Protein 9C0O (pdb70)

Secondary structure (DSSP, 8-state):
----GGGEE--TT--S-EEEBTTT--EEETTTTT--HHHHTTEEEB--HHHHHH-TT---EE-/--------

Solvent-accessible surface area: 4889 Å² total

Organism: Drosophila melanogaster (NCBI:txid7227)

Radius of gyration: 11.54 Å; Cα contacts (8 Å, |Δi|>4): 119; chains: 2; bounding box: 30×34×20 Å

Nearest PDB structures (foldseek):
  9c0o-assembly1_A  TM=1.016E+00  e=5.846E-13  Drosophila melanogaster
  7m10-assembly1_A  TM=8.002E-01  e=5.151E-05  Homo sapiens
  3kv6-assembly2_D  TM=9.211E-01  e=3.410E-04  Homo sapiens
  3kqi-assembly1_A  TM=8.182E-01  e=1.418E-04  Homo sapiens
  8f8z-assembly2_B  TM=7.589E-01  e=1.517E-04  Homo sapiens

InterPro domains:
  IPR001965 Zinc finger, PHD-type [SM00249] (62-108)
  IPR002857 Zinc finger, CXXC-type [PS51058] (175-219)
  IPR011011 Zinc finger, FYVE/PHD-type [SSF57903] (48-109)
  IPR013083 Zinc finger, RING/FYVE/PHD-type [G3DSA:3.30.40.10] (50-123)
  IPR019786 Zinc finger, PHD-type, conserved site [PS01359] (63-107)
  IPR019787 Zinc finger, PHD-finger [PF00628] (63-107)
  IPR019787 Zinc finger, PHD-finger [PS50016] (60-110)
  IPR022056 CpG binding protein, C-terminal [PF12269] (298-532)
  IPR037869 Spp1/CFP1 [PTHR46174] (229-547)

GO terms:
  GO:0048188 Set1C/COMPASS complex (C, IDA)
  GO:0005634 nucleus (C, IDA)

Foldseek 3Di:
DDDQPVQFDPDPPDPADWDAAPQPRTIGHCVSQVHDPVQVVFWPHHHGPVSCVVPVVDDTHTD/DDDPDPPD

Structure (mmCIF, N/CA/C/O backbone):
data_9C0O
#
_entry.id   9C0O
#
_cell.length_a   33.270
_cell.length_b   43.120
_cell.length_c   47.560
_cell.angle_alpha   90.000
_cell.angle_beta   90.000
_cell.angle_gamma   90.000
#
_symmetry.space_group_name_H-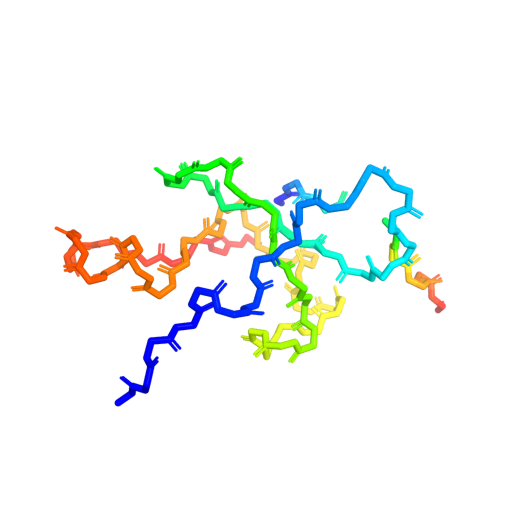M   'P 21 21 21'
#
loop_
_entity.id
_entity.type
_entity.pdbx_description
1 polymer 'CXXC-type zinc finger protein 1'
2 polymer 'Histone H3.3C'
3 non-polymer 'DIMETHYL SULFOXIDE'
4 non-polymer 'ZINC ION'
5 non-polymer 'SULFATE ION'
6 water water
#
loop_
_atom_site.group_PDB
_atom_site.id
_atom_site.type_symbol
_atom_site.label_atom_id
_atom_site.label_alt_id
_atom_site.label_comp_id
_atom_site.label_asym_id
_atom_site.label_enti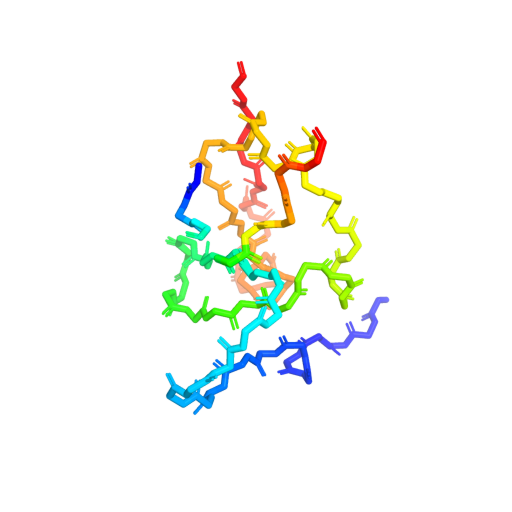ty_id
_atom_site.label_seq_id
_atom_site.pdbx_PDB_ins_code
_atom_site.Cartn_x
_atom_site.Cartn_y
_atom_site.Cartn_z
_atom_site.occupancy
_atom_site.B_iso_or_equiv
_atom_site.auth_seq_id
_atom_site.auth_comp_id
_atom_site.auth_asym_id
_atom_site.auth_atom_id
_atom_site.pdbx_PDB_model_num
ATOM 1 N N . GLN A 1 4 ? -1.06802 -1.54961 -7.43918 1.000 43.57748 57 GLN A N 1
ATOM 2 C CA . GLN A 1 4 ? -0.30735 -0.69423 -6.53539 1.000 41.72479 57 GLN A CA 1
ATOM 3 C C . GLN A 1 4 ? 0.92284 -1.43788 -6.02008 1.000 37.55947 57 GLN A C 1
ATOM 4 O O . GLN A 1 4 ? 0.80330 -2.48859 -5.38676 1.000 37.34889 57 GLN A O 1
ATOM 10 N N . GLU A 1 5 ? 2.10582 -0.89474 -6.29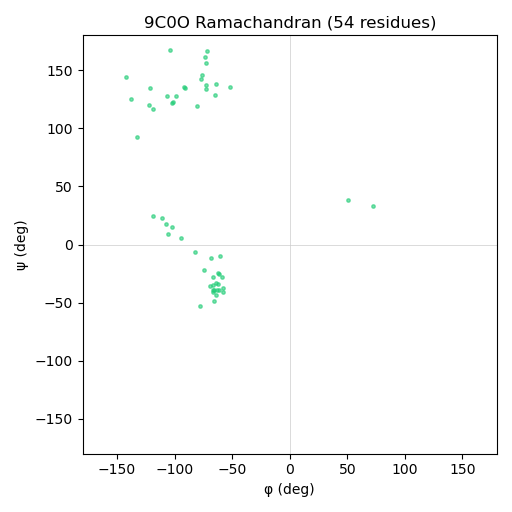250 1.000 32.87163 58 GLU A N 1
ATOM 11 C CA . GLU A 1 5 ? 3.32504 -1.55414 -5.85744 1.000 31.43084 58 GLU A CA 1
ATOM 12 C C . GLU A 1 5 ? 3.49976 -1.40876 -4.34845 1.000 28.36491 58 GLU A C 1
ATOM 13 O O . GLU A 1 5 ? 2.95548 -0.50282 -3.71188 1.000 28.33442 58 GLU A O 1
ATOM 19 N N . ASP A 1 6 ? 4.25120 -2.34282 -3.77429 1.000 27.49337 59 ASP A N 1
ATOM 20 C CA . ASP A 1 6 ? 4.60629 -2.25655 -2.36639 1.000 27.11235 59 ASP A CA 1
ATOM 21 C C . ASP A 1 6 ? 5.46810 -1.02077 -2.13434 1.000 25.08881 59 ASP A C 1
ATOM 22 O O . ASP A 1 6 ? 6.35475 -0.71037 -2.93451 1.000 29.10222 59 ASP A O 1
ATOM 27 N N . GLN A 1 7 ? 5.19424 -0.30055 -1.04046 1.000 20.44089 60 GLN A N 1
ATOM 28 C CA . GLN A 1 7 ? 5.86010 0.96640 -0.75009 1.000 18.70249 60 GLN A CA 1
ATOM 29 C C . GLN A 1 7 ? 6.80770 0.87959 0.44327 1.000 17.27901 60 GLN A C 1
ATOM 30 O O . GLN A 1 7 ? 7.11296 1.90561 1.06106 1.000 17.04168 60 GLN A O 1
ATOM 36 N N . ALA A 1 8 ? 7.28672 -0.31887 0.78127 1.000 18.64521 61 ALA A N 1
ATOM 37 C CA . ALA A 1 8 ? 8.23873 -0.43476 1.87855 1.000 19.05379 61 ALA A CA 1
ATOM 38 C C . ALA A 1 8 ? 9.51709 0.34520 1.60242 1.000 18.65382 61 ALA A C 1
ATOM 39 O O . ALA A 1 8 ? 10.19398 0.76078 2.54897 1.000 21.75363 61 ALA A O 1
ATOM 41 N N . TYR A 1 9 ? 9.84863 0.57325 0.32830 1.000 17.89272 62 TYR A N 1
ATOM 42 C CA . TYR A 1 9 ? 11.02436 1.35915 -0.02153 1.000 18.90013 62 TYR A CA 1
ATOM 43 C C . TYR A 1 9 ? 10.87307 2.82596 0.35142 1.000 18.77655 62 TYR A C 1
ATOM 44 O O . TYR A 1 9 ? 11.85894 3.56977 0.29014 1.000 21.52253 62 TYR A O 1
ATOM 53 N N . CYS A 1 10 ? 9.66612 3.25882 0.71638 1.000 16.29009 63 CYS A N 1
ATOM 54 C CA . CYS A 1 10 ? 9.45222 4.61368 1.20320 1.000 13.90471 63 CYS A CA 1
ATOM 55 C C . CYS A 1 10 ? 9.79185 4.76483 2.67593 1.000 14.07099 63 CYS A C 1
ATOM 56 O O . CYS A 1 10 ? 9.75500 5.88524 3.19107 1.000 15.59539 63 CYS A O 1
ATOM 59 N N . ILE A 1 11 ? 10.09994 3.66989 3.36887 1.000 15.06702 64 ILE A N 1
ATOM 60 C CA . ILE A 1 11 ? 10.37675 3.74844 4.79629 1.000 17.41698 64 ILE A CA 1
ATOM 61 C C . ILE A 1 11 ? 11.73533 4.38961 5.02170 1.000 16.93508 64 ILE A C 1
ATOM 62 O O . ILE A 1 11 ? 12.71260 4.09265 4.31940 1.000 19.11883 64 ILE A O 1
ATOM 67 N N . CYS A 1 12 ? 11.80169 5.28693 5.99751 1.000 16.38478 65 CYS A N 1
ATOM 68 C CA . CYS A 1 12 ? 13.06538 5.85230 6.43748 1.000 19.14939 65 CYS A CA 1
ATOM 69 C C . CYS A 1 12 ? 13.48696 5.15658 7.71996 1.000 22.46284 65 CYS A C 1
ATOM 70 O O . CYS A 1 12 ? 12.74688 5.16430 8.70894 1.000 27.16390 65 CYS A O 1
ATOM 73 N N . ARG A 1 13 ? 14.67369 4.56410 7.70474 1.000 25.51845 66 ARG A N 1
ATOM 74 C CA . ARG A 1 13 ? 15.25820 4.00812 8.91584 1.000 31.91269 66 ARG A CA 1
ATOM 75 C C . ARG A 1 13 ? 16.57425 4.69643 9.25308 1.000 35.57161 66 ARG A C 1
ATOM 76 O O . ARG A 1 13 ? 17.42475 4.11282 9.92990 1.000 37.67652 66 ARG A O 1
ATOM 84 N N . SER A 1 14 ? 16.75261 5.93015 8.78725 1.000 35.30259 67 SER A N 1
ATOM 85 C CA . SER A 1 14 ? 17.97819 6.68986 8.99087 1.000 37.51649 67 SER A CA 1
ATOM 86 C C . SER A 1 14 ? 17.78963 7.65175 10.15489 1.000 40.80026 67 SER A C 1
ATOM 87 O O . SER A 1 14 ? 16.83668 8.43870 10.17097 1.000 40.56318 67 SER A O 1
ATOM 90 N N . SER A 1 15 ? 18.71250 7.59486 11.11618 1.000 45.63044 68 SER A N 1
ATOM 91 C CA . SER A 1 15 ? 18.58177 8.39284 12.32906 1.000 47.55451 68 SER A CA 1
ATOM 92 C C . SER A 1 15 ? 18.62714 9.88700 12.04298 1.000 46.51227 68 SER A C 1
ATOM 93 O O . SER A 1 15 ? 17.95696 10.66890 12.72836 1.000 50.67179 68 SER A O 1
ATOM 96 N N . ASP A 1 16 ? 19.39554 10.30379 11.03755 1.000 38.88637 69 ASP A N 1
ATOM 97 C CA . ASP A 1 16 ? 19.70433 11.71251 10.83097 1.000 36.57030 69 ASP A CA 1
ATOM 98 C C . ASP A 1 16 ? 18.98336 12.31340 9.63127 1.000 32.79520 69 ASP A C 1
ATOM 99 O O . ASP A 1 16 ? 19.37967 13.37806 9.14323 1.000 36.42525 69 ASP A O 1
ATOM 101 N N . CYS A 1 17 ? 17.93070 11.66695 9.15037 1.000 23.84716 70 CYS A N 1
ATOM 102 C CA . CYS A 1 17 ? 17.31993 12.09873 7.90245 1.000 19.68471 70 CYS A CA 1
ATOM 103 C C . CYS A 1 17 ? 16.55065 13.39710 8.09887 1.000 18.88403 70 CYS A C 1
ATOM 104 O O . CYS A 1 17 ? 15.78537 13.53501 9.05552 1.000 20.09433 70 CYS A O 1
ATOM 107 N N . SER A 1 18 ? 16.75046 14.34715 7.18275 1.000 18.57473 71 SER A N 1
ATOM 108 C CA . SER A 1 18 ? 16.11386 15.65831 7.24363 1.000 18.19673 71 SER A CA 1
ATOM 109 C C . SER A 1 18 ? 14.99423 15.82044 6.22014 1.000 15.32402 71 SER A C 1
ATOM 110 O O . SER A 1 18 ? 14.49297 16.93540 6.03220 1.000 16.31776 71 SER A O 1
ATOM 113 N N . ARG A 1 19 ? 14.59879 14.74335 5.55063 1.000 14.63778 72 ARG A N 1
ATOM 114 C CA . ARG A 1 19 ? 13.49371 14.79012 4.60518 1.000 12.27191 72 ARG A CA 1
ATOM 115 C C . ARG A 1 19 ? 12.16182 14.83210 5.34443 1.000 12.92105 72 ARG A C 1
ATOM 116 O O . ARG A 1 19 ? 12.00764 14.24167 6.41596 1.000 16.39024 72 ARG A O 1
ATOM 124 N N . PHE A 1 20 ? 11.19257 15.53656 4.76281 1.000 12.61124 73 PHE A N 1
ATOM 125 C CA . PHE A 1 20 ? 9.84374 15.52489 5.31739 1.000 13.64511 73 PHE A CA 1
ATOM 126 C C . PHE A 1 20 ? 9.31431 14.09677 5.38485 1.000 13.10342 73 PHE A C 1
ATOM 127 O O . PHE A 1 20 ? 9.33279 13.36402 4.39121 1.000 14.29277 73 PHE A O 1
ATOM 135 N N A MET A 1 21 ? 8.84193 13.69996 6.57017 0.405 13.97000 74 MET A N 1
ATOM 136 N N B MET A 1 21 ? 8.83876 13.70435 6.55993 0.595 13.92000 74 MET A N 1
ATOM 137 C CA A MET A 1 21 ? 8.34865 12.35014 6.81574 0.405 13.86000 74 MET A CA 1
ATOM 138 C CA B MET A 1 21 ? 8.40076 12.33596 6.75367 0.595 13.80000 74 MET A CA 1
ATOM 139 C C A MET A 1 21 ? 7.01710 12.38964 7.55685 0.405 14.78000 74 MET A C 1
ATOM 140 C C B MET A 1 21 ? 7.22394 12.32573 7.71006 0.595 14.83000 74 MET A C 1
ATOM 141 O O A MET A 1 21 ? 6.60781 13.41448 8.11010 0.405 17.40000 74 MET A O 1
ATOM 142 O O B MET A 1 21 ? 7.04892 13.23416 8.52743 0.595 12.66000 74 MET A O 1
ATOM 151 N N A ILE A 1 22 ? 6.34905 11.23654 7.56992 0.405 14.36000 75 ILE A N 1
ATOM 152 N N B ILE A 1 22 ? 6.41932 11.27850 7.59417 0.595 14.39000 75 ILE A N 1
ATOM 153 C CA A ILE A 1 22 ? 5.08578 11.03591 8.27268 0.405 14.79000 75 ILE A CA 1
ATOM 154 C CA B ILE A 1 22 ? 5.21207 11.11785 8.38446 0.595 14.73000 75 ILE A CA 1
ATOM 155 C C A ILE A 1 22 ? 5.13721 9.66909 8.94163 0.405 14.88000 75 ILE A C 1
ATOM 156 C C B ILE A 1 22 ? 5.22256 9.71736 8.97712 0.595 14.78000 75 ILE A C 1
ATOM 157 O O A ILE A 1 22 ? 5.50934 8.67812 8.30392 0.405 15.41000 75 ILE A O 1
ATOM 158 O O B ILE A 1 22 ? 5.66210 8.75771 8.33243 0.595 15.46000 75 ILE A O 1
ATOM 167 N N . GLY A 1 23 ? 4.76889 9.60845 10.22067 1.000 14.40458 76 GLY A N 1
ATOM 168 C CA . GLY A 1 23 ? 4.75379 8.33387 10.91592 1.000 15.74784 76 GLY A CA 1
ATOM 169 C C . GLY A 1 23 ? 3.45416 7.59360 10.64696 1.000 14.68021 76 GLY A C 1
ATOM 170 O O . GLY A 1 23 ? 2.37282 8.17883 10.65536 1.000 15.96634 76 GLY A O 1
ATOM 171 N N . CYS A 1 24 ? 3.57427 6.29690 10.38486 1.000 15.55630 77 CYS A N 1
ATOM 172 C CA . CYS A 1 24 ? 2.38909 5.46782 10.22590 1.000 15.56287 77 CYS A CA 1
ATOM 173 C C . CYS A 1 24 ? 1.85539 5.05869 11.59361 1.000 15.82889 77 CYS A C 1
ATOM 174 O O . CYS A 1 24 ? 2.59205 4.51297 12.41868 1.000 16.08349 77 CYS A O 1
ATOM 177 N N A ASP A 1 25 ? 0.56982 5.30618 11.81697 0.705 15.97000 78 ASP A N 1
ATOM 178 N N B ASP A 1 25 ? 0.57850 5.33901 11.85302 0.295 15.97000 78 ASP A N 1
ATOM 179 C CA A ASP A 1 25 ? -0.04842 4.95706 13.08526 0.705 18.62000 78 ASP A CA 1
ATOM 180 C CA B ASP A 1 25 ? -0.01621 4.93804 13.12435 0.295 18.62000 78 ASP A CA 1
ATOM 181 C C A ASP A 1 25 ? -0.40887 3.48343 13.16913 0.705 18.55000 78 ASP A C 1
ATOM 182 C C B ASP A 1 25 ? -0.52274 3.50215 13.12074 0.295 18.55000 78 ASP A C 1
ATOM 183 O O A ASP A 1 25 ? -0.86335 3.03278 14.22499 0.705 19.73000 78 ASP A O 1
ATOM 184 O O B ASP A 1 25 ? -1.22015 3.10287 14.05975 0.295 19.73000 78 ASP A O 1
ATOM 193 N N . GLY A 1 26 ? -0.18646 2.72260 12.09940 1.000 16.36599 79 GLY A N 1
ATOM 194 C CA . GLY A 1 26 ? -0.48692 1.30573 12.09457 1.000 14.14867 79 GLY A CA 1
ATOM 195 C C . GLY A 1 26 ? 0.72081 0.43180 12.36905 1.000 15.83363 79 GLY A C 1
ATOM 196 O O . GLY A 1 26 ? 0.56960 -0.64739 12.94764 1.000 16.25378 79 GLY A O 1
ATOM 197 N N . CYS A 1 27 ? 1.92539 0.87830 11.96657 1.000 15.66046 80 CYS A N 1
ATOM 198 C CA . CYS A 1 27 ? 3.15023 0.11282 12.17955 1.000 16.32265 80 CYS A CA 1
ATOM 199 C C . CYS A 1 27 ? 4.27734 0.91508 12.81996 1.000 17.94718 80 CYS A C 1
ATOM 200 O O . CYS A 1 27 ? 5.33990 0.34214 13.08847 1.000 20.02425 80 CYS A O 1
ATOM 203 N N A GLU A 1 28 ? 4.08308 2.21240 13.06438 0.491 17.88000 81 GLU A N 1
ATOM 204 N N B GLU A 1 28 ? 4.07846 2.21353 13.06093 0.509 17.90000 81 GLU A N 1
ATOM 205 C CA A GLU A 1 28 ? 5.05557 3.08154 13.72986 0.491 16.90000 81 GLU A CA 1
ATOM 206 C CA B GLU A 1 28 ? 5.05681 3.07821 13.72519 0.509 16.91000 81 GLU A CA 1
ATOM 207 C C A GLU A 1 28 ? 6.35697 3.23096 12.94479 0.491 18.64000 81 GLU A C 1
ATOM 208 C C B GLU A 1 28 ? 6.37517 3.16208 12.95588 0.509 18.52000 81 GLU A C 1
ATOM 209 O O A GLU A 1 28 ? 7.39729 3.55480 13.52205 0.491 23.32000 81 GLU A O 1
ATOM 210 O O B GLU A 1 28 ? 7.43599 3.36882 13.54615 0.509 23.95000 81 GLU A O 1
ATOM 221 N N . GLU A 1 29 ? 6.32293 3.01663 11.63445 1.000 17.40367 82 GLU A N 1
ATOM 222 C CA . GLU A 1 29 ? 7.46390 3.30900 10.77882 1.000 17.45037 82 GLU A CA 1
ATOM 223 C C . GLU A 1 29 ? 7.33613 4.72364 10.22717 1.000 17.33584 82 GLU A C 1
ATOM 224 O O . GLU A 1 29 ? 6.23210 5.24888 10.07515 1.000 18.85881 82 GLU A O 1
ATOM 230 N N . TRP A 1 30 ? 8.47959 5.34216 9.94222 1.000 15.67270 83 TRP A N 1
ATOM 231 C CA . TRP A 1 30 ? 8.51772 6.65614 9.31122 1.000 14.11805 83 TRP A CA 1
ATOM 232 C C . TRP A 1 30 ? 8.57019 6.49737 7.79804 1.000 13.85793 83 TRP A C 1
ATOM 233 O O . TRP A 1 30 ? 9.34614 5.68604 7.27908 1.000 15.67460 83 TRP A O 1
ATOM 244 N N . TYR A 1 31 ? 7.75990 7.28338 7.09612 1.000 14.39040 84 TYR A N 1
ATOM 245 C CA . TYR A 1 31 ? 7.65517 7.22318 5.64331 1.000 12.82886 84 TYR A CA 1
ATOM 246 C C . TYR A 1 31 ? 8.00026 8.57930 5.04804 1.000 14.43068 84 TYR A C 1
ATOM 247 O O . TYR A 1 31 ? 7.50709 9.60627 5.52199 1.000 15.01426 84 TYR A O 1
ATOM 256 N N . HIS A 1 32 ? 8.82428 8.58225 4.00070 1.000 15.12743 85 HIS A N 1
ATOM 257 C CA . HIS A 1 32 ? 9.11289 9.81942 3.28425 1.000 15.31917 85 HIS A CA 1
ATOM 258 C C . HIS A 1 32 ? 7.86077 10.34830 2.60352 1.000 14.04099 85 HIS A C 1
ATOM 259 O O . HIS A 1 32 ? 7.20883 9.62599 1.84579 1.000 14.27817 85 HIS A O 1
ATOM 266 N N . GLY A 1 33 ? 7.55351 11.62736 2.84437 1.000 14.36613 86 GLY A N 1
ATOM 267 C CA . GLY A 1 33 ? 6.30718 12.19125 2.34667 1.000 12.69415 86 GLY A CA 1
ATOM 268 C C . GLY A 1 33 ? 6.23182 12.22270 0.83263 1.000 12.79278 86 GLY A C 1
ATOM 269 O O . GLY A 1 33 ? 5.19143 11.90244 0.24808 1.000 13.20123 86 GLY A O 1
ATOM 270 N N . ASP A 1 34 ? 7.32127 12.62530 0.17266 1.000 12.69594 87 ASP A N 1
ATOM 271 C CA . ASP A 1 34 ? 7.28156 12.65535 -1.28433 1.000 13.75298 87 ASP A CA 1
ATOM 272 C C . ASP A 1 34 ? 7.07876 11.25520 -1.84902 1.000 14.23255 87 ASP A C 1
ATOM 273 O O . ASP A 1 34 ? 6.29779 11.06478 -2.78858 1.000 14.72606 87 ASP A O 1
ATOM 278 N N . CYS A 1 35 ? 7.72350 10.25689 -1.24485 1.000 12.67730 88 CYS A N 1
ATOM 279 C CA . CYS A 1 35 ? 7.61026 8.88289 -1.72208 1.000 13.44083 88 CYS A CA 1
ATOM 280 C C . CYS A 1 35 ? 6.17037 8.37168 -1.65647 1.000 13.76210 88 CYS A C 1
ATOM 281 O O . CYS A 1 35 ? 5.71431 7.65213 -2.55864 1.000 13.94804 88 CYS A O 1
ATOM 284 N N . ILE A 1 36 ? 5.43571 8.71906 -0.59842 1.000 15.05086 89 ILE A N 1
ATOM 285 C CA . ILE A 1 36 ? 4.06674 8.22954 -0.43018 1.000 14.78318 89 ILE A CA 1
ATOM 286 C C . ILE A 1 36 ? 3.03730 9.21006 -0.98533 1.000 14.22761 89 ILE A C 1
ATOM 287 O O . ILE A 1 36 ? 1.82711 8.99522 -0.82767 1.000 14.90156 89 ILE A O 1
ATOM 292 N N . GLY A 1 37 ? 3.48495 10.27963 -1.63617 1.000 14.15586 90 GLY A N 1
ATOM 293 C CA . GLY A 1 37 ? 2.56100 11.16776 -2.31513 1.000 16.13182 90 GLY A CA 1
ATOM 294 C C . GLY A 1 37 ? 1.70991 12.02629 -1.40585 1.000 15.71995 90 GLY A C 1
ATOM 295 O O . GLY A 1 37 ? 0.56808 12.33772 -1.75804 1.000 16.59703 90 GLY A O 1
ATOM 296 N N . ILE A 1 38 ? 2.23536 12.43725 -0.25259 1.000 14.87259 91 ILE A N 1
ATOM 297 C CA . ILE A 1 38 ? 1.52359 13.32351 0.66663 1.000 15.32347 91 ILE A CA 1
ATOM 298 C C . ILE A 1 38 ? 2.32575 14.60758 0.82029 1.000 16.56205 91 ILE A C 1
ATOM 299 O O . ILE A 1 38 ? 3.45178 14.58109 1.33134 1.000 17.71154 91 ILE A O 1
ATOM 304 N N . THR A 1 39 ? 1.74535 15.72681 0.39090 1.000 16.50684 92 THR A N 1
ATOM 305 C CA . THR A 1 39 ? 2.38938 17.02082 0.56627 1.000 15.88336 92 THR A CA 1
ATOM 306 C C . THR A 1 39 ? 2.32676 17.45969 2.02536 1.000 14.74411 92 THR A C 1
ATOM 307 O O . THR A 1 39 ? 1.51516 16.97379 2.82020 1.000 14.93046 92 THR A O 1
ATOM 311 N N . GLU A 1 40 ? 3.19964 18.40514 2.37186 1.000 14.86594 93 GLU A N 1
ATOM 312 C CA . GLU A 1 40 ? 3.13731 18.99710 3.70264 1.000 16.74683 93 GLU A CA 1
ATOM 313 C C . GLU A 1 40 ? 1.77641 19.63130 3.95796 1.000 18.31628 93 GLU A C 1
ATOM 314 O O . GLU A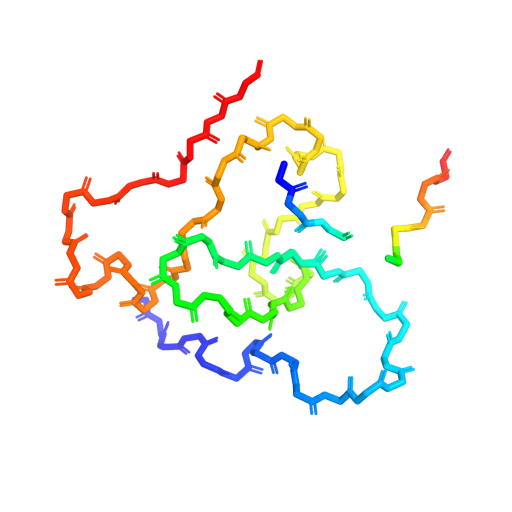 1 40 ? 1.24186 19.54083 5.07015 1.000 17.91548 93 GLU A O 1
ATOM 320 N N . LYS A 1 41 ? 1.18693 20.25936 2.93599 1.000 17.89769 94 LYS A N 1
ATOM 321 C CA . LYS A 1 41 ? -0.09158 20.92704 3.14946 1.000 18.17914 94 LYS A CA 1
ATOM 322 C C . LYS A 1 41 ? -1.18986 19.91506 3.45213 1.000 17.30423 94 LYS A C 1
ATOM 323 O O . LYS A 1 41 ? -2.01975 20.14475 4.33993 1.000 18.18320 94 LYS A O 1
ATOM 329 N N . GLU A 1 42 ? -1.20726 18.78102 2.74228 1.000 16.64286 95 GLU A N 1
ATOM 330 C CA . GLU A 1 42 ? -2.19509 17.75314 3.06182 1.000 15.04680 95 GLU A CA 1
ATOM 331 C C . GLU A 1 42 ? -1.94841 17.16340 4.44615 1.000 15.17282 95 GLU A C 1
ATOM 332 O O . GLU A 1 42 ? -2.90105 16.89087 5.18969 1.000 15.02240 95 GLU A O 1
ATOM 338 N N . ALA A 1 43 ? -0.67861 16.96756 4.81476 1.000 14.20442 96 ALA A N 1
ATOM 339 C CA . ALA A 1 43 ? -0.36573 16.33597 6.09241 1.000 13.65863 96 ALA A CA 1
ATOM 340 C C . ALA A 1 43 ? -0.85896 17.15387 7.27723 1.000 1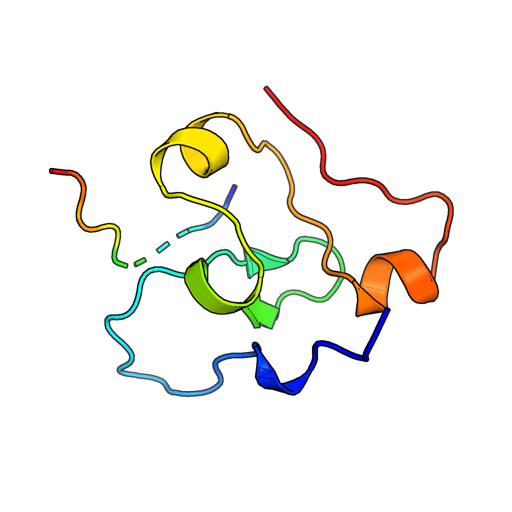4.23842 96 ALA A C 1
ATOM 341 O O . ALA A 1 43 ? -1.10731 16.58572 8.34663 1.000 14.38619 96 ALA A O 1
ATOM 343 N N . LYS A 1 44 ? -1.02149 18.46796 7.10889 1.000 13.99005 97 LYS A N 1
ATOM 344 C CA . LYS A 1 44 ? -1.60461 19.28309 8.17163 1.000 14.87199 97 LYS A CA 1
ATOM 345 C C . LYS A 1 44 ? -2.99750 18.80108 8.53846 1.000 15.35771 97 LYS A C 1
ATOM 346 O O . LYS A 1 44 ? -3.44536 18.97851 9.68002 1.000 16.60431 97 LYS A O 1
ATOM 352 N N . HIS A 1 45 ? -3.69686 18.19728 7.58367 1.000 16.27881 98 HIS A N 1
ATOM 353 C CA . HIS A 1 45 ? -5.06590 17.75267 7.77088 1.000 15.70042 98 HIS A CA 1
ATOM 354 C C . HIS A 1 45 ? -5.16428 16.25205 8.00151 1.000 15.81987 98 HIS A C 1
ATOM 355 O O . HIS A 1 45 ? -6.25488 15.69010 7.89212 1.000 17.04090 98 HIS A O 1
ATOM 362 N N . ILE A 1 46 ? -4.05705 15.58448 8.30841 1.000 15.00128 99 ILE A N 1
ATOM 363 C CA . ILE A 1 46 ? -4.08284 14.15215 8.58081 1.000 15.30928 99 ILE A CA 1
ATOM 364 C C . ILE A 1 46 ? -4.01803 13.94874 10.08733 1.000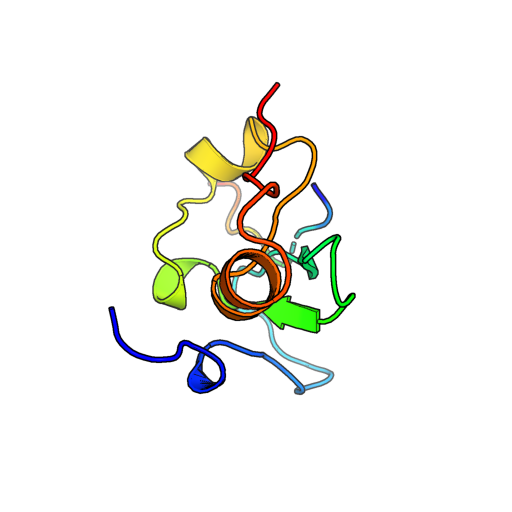 15.71927 99 ILE A C 1
ATOM 365 O O . ILE A 1 46 ? -3.08071 14.41296 10.74717 1.000 16.78368 99 ILE A O 1
ATOM 370 N N . LYS A 1 47 ? -5.03063 13.27175 10.63226 1.000 14.21110 100 LYS A N 1
ATOM 371 C CA . LYS A 1 47 ? -5.02518 12.88028 12.03733 1.000 14.92898 100 LYS A CA 1
ATOM 372 C C . LYS A 1 47 ? -4.14195 11.65846 12.26644 1.000 15.47441 100 LYS A C 1
ATOM 373 O O . LYS A 1 47 ? -3.25876 11.66939 13.13513 1.000 17.91564 100 LYS A O 1
ATOM 379 N N . GLN A 1 48 ? -4.37624 10.59667 11.49763 1.000 16.60946 101 GLN A N 1
ATOM 380 C CA . GLN A 1 48 ? -3.60467 9.36375 11.57491 1.000 16.17526 101 GLN A CA 1
ATOM 381 C C . GLN A 1 48 ? -3.32835 8.87312 10.16251 1.000 14.64899 101 GLN A C 1
ATOM 382 O O . GLN A 1 48 ? -4.26176 8.69971 9.36938 1.000 14.91706 101 GLN A O 1
ATOM 388 N N . TYR A 1 49 ? -2.05174 8.65532 9.85078 1.000 14.24615 102 TYR A N 1
ATOM 389 C CA . TYR A 1 49 ? -1.65573 8.07170 8.57605 1.000 13.13495 102 TYR A CA 1
ATOM 390 C C . TYR A 1 49 ? -1.55824 6.55623 8.70699 1.000 13.65650 102 TYR A C 1
ATOM 391 O O . TYR A 1 49 ? -1.02365 6.03825 9.69276 1.000 14.40436 102 TYR A O 1
ATOM 400 N N . TYR A 1 50 ? -2.09583 5.84592 7.71710 1.000 13.99085 103 TYR A N 1
ATOM 401 C CA . TYR A 1 50 ? -1.93243 4.39901 7.61686 1.000 13.87865 103 TYR A CA 1
ATOM 402 C C . TYR A 1 50 ? -1.29141 4.08143 6.27592 1.000 12.97701 103 TYR A C 1
ATOM 403 O O . TYR A 1 50 ? -1.84893 4.40833 5.22173 1.000 15.35378 103 TYR A O 1
ATOM 412 N N . CYS A 1 51 ? -0.11999 3.45183 6.32183 1.000 13.07354 104 CYS A N 1
ATOM 413 C CA . CYS A 1 51 ? 0.66311 3.22028 5.12113 1.000 14.25392 104 CYS A CA 1
ATOM 414 C C . CYS A 1 51 ? 0.02157 2.14272 4.24633 1.000 15.22369 104 CYS A C 1
ATOM 415 O O . CYS A 1 51 ? -0.89126 1.41738 4.65633 1.000 13.67369 104 CYS A O 1
ATOM 418 N N . ARG A 1 52 ? 0.51238 2.06060 3.00877 1.000 15.13112 105 ARG A N 1
ATOM 419 C CA . ARG A 1 52 ? -0.03665 1.10382 2.05563 1.000 16.34077 105 ARG A CA 1
ATOM 420 C C . ARG A 1 52 ? 0.04926 -0.32300 2.58340 1.000 16.84021 105 ARG A C 1
ATOM 421 O O . ARG A 1 52 ? -0.89239 -1.10961 2.42182 1.000 16.67190 105 ARG A O 1
ATOM 429 N N . ARG A 1 53 ? 1.16389 -0.67934 3.22247 1.000 16.17288 106 ARG A N 1
ATOM 430 C CA . ARG A 1 53 ? 1.30379 -2.05214 3.69307 1.000 15.45639 106 ARG A CA 1
ATOM 431 C C . ARG A 1 53 ? 0.34797 -2.33894 4.84385 1.000 14.56618 106 ARG A C 1
ATOM 432 O O . ARG A 1 53 ? -0.20879 -3.43984 4.92563 1.000 17.49591 106 ARG A O 1
ATOM 440 N N . CYS A 1 54 ? 0.10907 -1.35028 5.71058 1.000 14.56006 107 CYS A N 1
ATOM 441 C CA . CYS A 1 54 ? -0.86731 -1.51473 6.78539 1.000 16.14086 107 CYS A CA 1
ATOM 442 C C . CYS A 1 54 ? -2.28397 -1.65141 6.24014 1.000 16.21052 107 CYS A C 1
ATOM 443 O O . CYS A 1 54 ? -3.08087 -2.43658 6.76390 1.000 18.12121 107 CYS A O 1
ATOM 446 N N . LYS A 1 55 ? -2.62626 -0.88148 5.20350 1.000 16.09469 108 LYS A N 1
ATOM 447 C CA . LYS A 1 55 ? -3.95714 -0.97570 4.61812 1.000 17.70137 108 LYS A CA 1
ATOM 448 C C . LYS A 1 55 ? -4.12877 -2.24048 3.78621 1.000 19.62362 108 LYS A C 1
ATOM 449 O O . LYS A 1 55 ? -5.26489 -2.67436 3.56760 1.000 22.67025 108 LYS A O 1
ATOM 455 N N . LYS A 1 56 ? -3.02457 -2.83569 3.32727 1.000 20.90824 109 LYS A N 1
ATOM 456 C CA . LYS A 1 56 ? -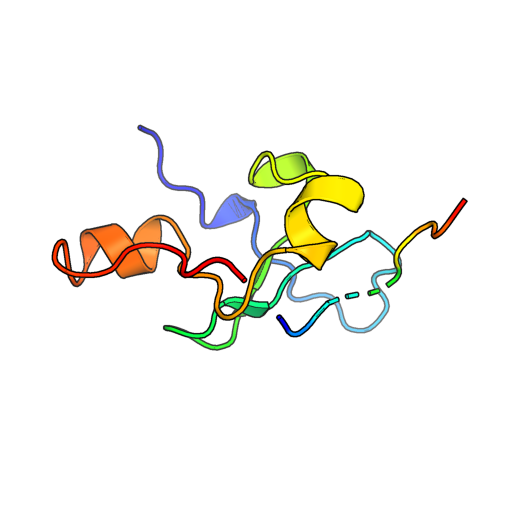3.05167 -4.20786 2.82897 1.000 23.05624 109 LYS A CA 1
ATOM 457 C C . LYS A 1 56 ? -3.38002 -5.19022 3.94638 1.000 23.77177 109 LYS A C 1
ATOM 458 O O . LYS A 1 56 ? -4.22160 -6.08125 3.78046 1.000 24.35596 109 LYS A O 1
ATOM 464 N N . GLU A 1 57 ? -2.69114 -5.06231 5.08568 1.000 24.31855 110 GLU A N 1
ATOM 465 C CA . GLU A 1 57 ? -2.86510 -6.01446 6.17997 1.000 25.25042 110 GLU A CA 1
ATOM 466 C C . GLU A 1 57 ? -4.25761 -5.93026 6.78650 1.000 25.93311 110 GLU A C 1
ATOM 467 O O . GLU A 1 57 ? -4.81079 -6.94572 7.22821 1.000 26.43276 110 GLU A O 1
ATOM 473 N N . ASN A 1 58 ? -4.82686 -4.73194 6.83353 1.000 23.49651 111 ASN A N 1
ATOM 474 C CA . ASN A 1 58 ? -6.18868 -4.51011 7.30596 1.000 23.91252 111 ASN A CA 1
ATOM 475 C C . ASN A 1 58 ? -6.86861 -3.60661 6.28992 1.000 22.75245 111 ASN A C 1
ATOM 476 O O . ASN A 1 58 ? -6.77176 -2.37655 6.37541 1.000 23.07945 111 ASN A O 1
ATOM 481 N N . PRO A 1 59 ? -7.55449 -4.18455 5.30053 1.000 25.08734 112 PRO A N 1
ATOM 482 C CA . PRO A 1 59 ? -8.27134 -3.35546 4.31443 1.000 28.64245 112 PRO A CA 1
ATOM 483 C C . PRO A 1 59 ? -9.34238 -2.46299 4.92887 1.000 30.58030 112 PRO A C 1
ATOM 484 O O . PRO A 1 59 ? -9.88074 -1.59911 4.22583 1.000 32.49497 112 PRO A O 1
ATOM 488 N N . GLU A 1 60 ? -9.66850 -2.65151 6.20913 1.000 31.49831 113 GLU A N 1
ATOM 489 C CA . GLU A 1 60 ? -10.57256 -1.74634 6.90775 1.000 33.30121 113 GLU A CA 1
ATOM 490 C C . GLU A 1 60 ? -9.95458 -0.36447 7.07660 1.000 30.82429 113 GLU A C 1
ATOM 491 O O . GLU A 1 60 ? -10.67933 0.63472 7.15363 1.000 31.49497 113 GLU A O 1
ATOM 497 N N . LEU A 1 61 ? -8.62549 -0.29060 7.13662 1.000 27.39989 114 LEU A N 1
ATOM 498 C CA . LEU A 1 61 ? -7.94182 0.93315 7.52705 1.000 23.30052 114 LEU A CA 1
ATOM 499 C C . LEU A 1 61 ? -7.92891 1.94197 6.39157 1.000 20.40560 114 LEU A C 1
ATOM 500 O O . LEU A 1 61 ? -7.79426 1.58571 5.21869 1.000 21.76231 114 LEU A O 1
ATOM 505 N N . GLN A 1 62 ? -8.07545 3.20904 6.75560 1.000 18.51926 115 GLN A N 1
ATOM 506 C CA . GLN A 1 62 ? -7.88900 4.32366 5.84497 1.000 19.96594 115 GLN A CA 1
ATOM 507 C C . GLN A 1 62 ? -7.23010 5.43840 6.63187 1.000 18.52329 115 GLN A C 1
ATOM 508 O O . GLN A 1 62 ? -7.50540 5.60286 7.82447 1.000 19.53300 115 GLN A O 1
ATOM 514 N N . THR A 1 63 ? -6.34128 6.18001 5.97522 1.000 16.23886 116 THR A N 1
ATOM 515 C CA . THR A 1 63 ? -5.81090 7.39433 6.57566 1.000 15.24125 116 THR A CA 1
ATOM 516 C C . THR A 1 63 ? -6.96349 8.28299 7.03521 1.000 15.51746 116 THR A C 1
ATOM 517 O O . THR A 1 63 ? -7.96886 8.43155 6.33462 1.000 17.51858 116 THR A O 1
ATOM 521 N N . ILE A 1 64 ? -6.83290 8.83563 8.24154 1.000 16.17124 117 ILE A N 1
ATOM 522 C CA . ILE A 1 64 ? -7.89918 9.58449 8.90024 1.000 17.45042 117 ILE A CA 1
ATOM 523 C C . ILE A 1 64 ? -7.55230 11.06643 8.86875 1.000 15.63905 117 ILE A C 1
ATOM 524 O O . ILE A 1 64 ? -6.46043 11.46689 9.29424 1.000 17.29615 117 ILE A O 1
ATOM 529 N N . PHE A 1 65 ? -8.48314 11.87742 8.37993 1.000 15.43073 118 PHE A N 1
ATOM 530 C CA . PHE A 1 65 ? -8.23696 13.29363 8.16155 1.000 15.67430 118 PHE A CA 1
ATOM 531 C C . PHE A 1 65 ? -8.90380 14.13538 9.24107 1.000 20.32244 118 PHE A C 1
ATOM 532 O O . PHE A 1 65 ? -9.70593 13.64993 10.03883 1.000 24.88218 118 PHE A O 1
ATOM 540 N N . ARG A 1 66 ? -8.53021 15.41023 9.27578 1.000 18.62483 119 ARG A N 1
ATOM 541 C CA . ARG A 1 66 ? -9.03656 16.34432 10.27766 1.000 21.05542 119 ARG A CA 1
ATOM 542 C C . ARG A 1 66 ? -9.14987 17.74544 9.68895 1.000 21.67349 119 ARG A C 1
ATOM 543 O O . ARG A 1 66 ? -9.91163 18.58277 10.17695 1.000 23.28478 119 ARG A O 1
ATOM 552 N N . ALA B 2 1 ? -1.05743 14.37546 12.49297 1.000 21.17439 1 ALA D N 1
ATOM 553 C CA . ALA B 2 1 ? -0.22007 13.18678 12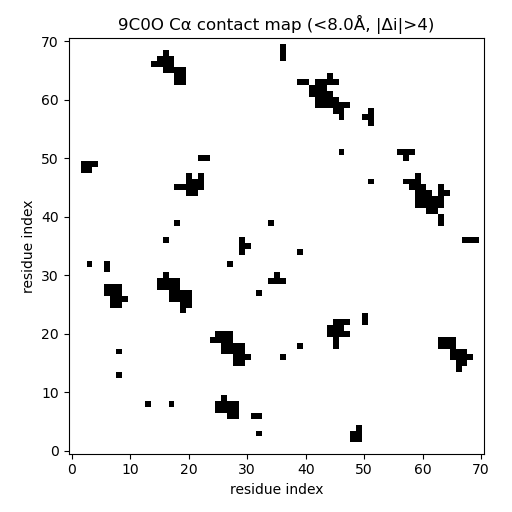.44434 1.000 20.17155 1 ALA D CA 1
ATOM 554 C C . ALA B 2 1 ? 1.16664 13.51101 12.97710 1.000 21.91123 1 ALA D C 1
ATOM 555 O O . ALA B 2 1 ? 1.53014 14.67852 13.13350 1.000 20.92850 1 ALA D O 1
ATOM 557 N N . ARG B 2 2 ? 1.94424 12.47529 13.26520 1.000 19.10553 2 ARG D N 1
ATOM 558 C CA . ARG B 2 2 ? 3.33090 12.67695 13.65066 1.000 19.69160 2 ARG D CA 1
ATOM 559 C C . ARG B 2 2 ? 4.14618 12.88281 12.38532 1.000 17.41402 2 ARG D C 1
ATOM 560 O O . ARG B 2 2 ? 4.14817 12.02738 11.49294 1.000 18.82560 2 ARG D O 1
ATOM 568 N N . THR B 2 3 ? 4.77644 14.04607 12.28043 1.000 17.79957 3 THR D N 1
ATOM 569 C CA . THR B 2 3 ? 5.59416 14.37605 11.12610 1.000 18.19505 3 THR D CA 1
ATOM 570 C C . THR B 2 3 ? 6.92991 14.91412 11.60645 1.000 19.80173 3 THR D C 1
ATOM 571 O O . THR B 2 3 ? 7.08080 15.28862 12.76962 1.000 20.97323 3 THR D O 1
ATOM 587 N N A GLN B 2 5 ? 10.58391 17.22424 10.12132 0.719 23.05000 5 GLN D N 1
ATOM 588 N N B GLN B 2 5 ? 10.54627 17.24419 10.15305 0.281 23.18000 5 GLN D N 1
ATOM 589 C CA A GLN B 2 5 ? 11.39873 17.92936 9.12915 0.719 26.66000 5 GLN D CA 1
ATOM 590 C CA B GLN B 2 5 ? 11.36573 17.99902 9.21142 0.281 26.67000 5 GLN D CA 1
ATOM 591 C C A GLN B 2 5 ? 10.60400 18.55147 7.97424 0.719 26.90000 5 GLN D C 1
ATOM 592 C C B GLN B 2 5 ? 10.58921 18.51418 8.00504 0.281 26.90000 5 GLN D C 1
ATOM 593 O O A GLN B 2 5 ? 11.00886 18.45891 6.81346 0.719 27.83000 5 GLN D O 1
ATOM 594 O O B GLN B 2 5 ? 10.97793 18.30120 6.85598 0.281 27.86000 5 GLN D O 1
ATOM 605 N N . THR B 2 6 ? 9.48779 19.20245 8.28536 1.000 28.43511 6 THR D N 1
ATOM 606 C CA . THR B 2 6 ? 8.72205 19.87776 7.24726 1.000 30.17064 6 THR D CA 1
ATOM 607 C C . THR B 2 6 ? 9.44191 21.15007 6.81173 1.000 34.74077 6 THR D C 1
ATOM 608 O O . THR B 2 6 ? 10.05202 21.84556 7.62940 1.000 37.99747 6 THR D O 1
ATOM 610 N N . ALA B 2 7 ? 9.38174 21.44618 5.50974 1.000 35.39718 7 ALA D N 1
ATOM 611 C CA . ALA B 2 7 ? 9.93391 22.70637 5.02426 1.000 37.45297 7 ALA D CA 1
ATOM 612 C C . ALA B 2 7 ? 9.20238 23.89516 5.63129 1.000 41.01208 7 ALA D C 1
ATOM 613 O O . ALA B 2 7 ? 9.81697 24.94141 5.87705 1.000 43.11122 7 ALA D O 1
ATOM 615 N N . ARG B 2 8 ? 7.89551 23.74570 5.87808 1.000 41.75342 8 ARG D N 1
ATOM 616 C CA . ARG B 2 8 ? 7.07279 24.74656 6.56762 1.000 41.17580 8 ARG D CA 1
ATOM 617 C C . ARG B 2 8 ? 7.24858 26.13732 5.96202 1.000 46.56717 8 ARG D C 1
ATOM 618 O O . ARG B 2 8 ? 7.28006 27.14831 6.66746 1.000 46.81602 8 ARG D O 1
ATOM 620 N N . LYS B 2 9 ? 7.36557 26.18651 4.63873 1.000 49.69424 9 LYS D N 1
ATOM 621 C CA . LYS B 2 9 ? 7.56222 27.44671 3.93434 1.000 51.25289 9 LYS D CA 1
ATOM 622 C C . LYS B 2 9 ? 6.22797 28.14290 3.69132 1.000 51.68244 9 LYS D C 1
ATOM 623 O O . LYS B 2 9 ? 5.81378 28.99813 4.47442 1.000 52.44558 9 LYS D O 1
#

B-factor: mean 23.29, std 9.75, range [11.65, 59.36]

Sequence (71 aa):
QEDQAYCICRSSDCSRFMMIIGCDDGCEEEWYHGDCIGITEKEAKHIKQYYCRRCKKENPELQTIFRARTQQTARK